Protein AF-A0A6P6DX71-F1 (afdb_monomer)

pLDDT: mean 92.32, std 10.25, range [49.5, 98.81]

Radius of gyration: 16.88 Å; Cα contacts (8 Å, |Δi|>4): 134; chains: 1; bounding box: 42×40×49 Å

Sequence (132 aa):
MKKITLLKYFRNYMSEHLLKAGANITPREGDELARLPYLRTWFRTRSAIILHLSNGTVQINFFQDHTKLILCPLMAAVTYIDEKRDFRTYRLSLLEEHGCCRELASRLRYARTMVDKLLSSRSACNRLKASS

Structure (mmCIF, N/CA/C/O backbone):
data_AF-A0A6P6DX71-F1
#
_entry.id   AF-A0A6P6DX71-F1
#
loop_
_atom_site.group_PDB
_atom_site.id
_atom_site.type_symbol
_atom_site.label_atom_id
_atom_site.label_alt_id
_atom_site.label_comp_id
_atom_site.label_asym_id
_atom_site.label_entity_id
_atom_site.label_seq_id
_atom_site.pdbx_PDB_ins_code
_atom_site.Cartn_x
_atom_site.Cartn_y
_atom_site.Cartn_z
_atom_site.occupancy
_atom_site.B_iso_or_equiv
_atom_site.auth_seq_id
_atom_site.auth_comp_id
_atom_site.auth_asym_id
_atom_site.auth_atom_id
_atom_site.pdbx_PDB_model_num
ATOM 1 N N . MET A 1 1 ? -15.326 7.540 25.892 1.00 74.44 1 MET A N 1
ATOM 2 C CA . MET A 1 1 ? -13.975 8.117 26.113 1.00 74.44 1 MET A CA 1
ATOM 3 C C . MET A 1 1 ? -12.809 7.192 25.747 1.00 74.44 1 MET A C 1
ATOM 5 O O . MET A 1 1 ? -11.978 7.628 24.964 1.00 74.44 1 MET A O 1
ATOM 9 N N . LYS A 1 2 ? -12.743 5.933 26.223 1.00 94.56 2 LYS A N 1
ATOM 10 C CA . LYS A 1 2 ? -11.575 5.028 26.047 1.00 94.56 2 LYS A CA 1
ATOM 11 C C . LYS A 1 2 ? -10.973 4.972 24.623 1.00 94.56 2 LYS A C 1
ATOM 13 O O . LYS A 1 2 ? -9.771 5.154 24.469 1.00 94.56 2 LYS A O 1
ATOM 18 N N . LYS A 1 3 ? -11.792 4.792 23.573 1.00 96.25 3 LYS A N 1
ATOM 19 C CA . LYS A 1 3 ? -11.317 4.725 22.169 1.00 96.25 3 LYS A CA 1
ATOM 20 C C . LYS A 1 3 ? -10.671 6.027 21.669 1.00 96.25 3 LYS A C 1
ATOM 22 O O . LYS A 1 3 ? -9.691 5.971 20.938 1.00 96.25 3 LYS A O 1
ATOM 27 N N . ILE A 1 4 ? -11.190 7.186 22.080 1.00 97.38 4 ILE A N 1
ATOM 28 C CA . ILE A 1 4 ? -10.643 8.498 21.692 1.00 97.38 4 ILE A CA 1
ATOM 29 C C . ILE A 1 4 ? -9.286 8.714 22.362 1.00 97.38 4 ILE A C 1
ATOM 31 O O . ILE A 1 4 ? -8.350 9.180 21.723 1.00 97.38 4 ILE A O 1
ATOM 35 N N . THR A 1 5 ? -9.162 8.341 23.636 1.00 97.56 5 THR A N 1
ATOM 36 C CA . THR A 1 5 ? -7.890 8.414 24.360 1.00 97.56 5 THR A CA 1
ATOM 37 C C . THR A 1 5 ? -6.822 7.544 23.695 1.00 97.56 5 THR A C 1
ATOM 39 O O . THR A 1 5 ? -5.727 8.030 23.436 1.00 97.56 5 THR A O 1
ATOM 42 N N . LEU A 1 6 ? -7.149 6.300 23.325 1.00 98.06 6 LEU A N 1
ATOM 43 C CA . LEU A 1 6 ? -6.231 5.434 22.573 1.00 98.06 6 LEU A CA 1
ATOM 44 C C . LEU A 1 6 ? -5.814 6.055 21.236 1.00 98.06 6 LEU A C 1
ATOM 46 O O . LEU A 1 6 ? -4.634 6.049 20.901 1.00 98.06 6 LEU A O 1
ATOM 50 N N . LEU A 1 7 ? -6.757 6.645 20.494 1.00 97.62 7 LEU A N 1
ATOM 51 C CA . LEU A 1 7 ? -6.445 7.328 19.238 1.00 97.62 7 LEU A CA 1
ATOM 52 C C . LEU A 1 7 ? -5.470 8.499 19.443 1.00 97.62 7 LEU A C 1
ATOM 54 O O . LEU A 1 7 ? -4.562 8.676 18.635 1.00 97.62 7 LEU A O 1
ATOM 58 N N . LYS A 1 8 ? -5.618 9.269 20.532 1.00 97.06 8 LYS A N 1
ATOM 59 C CA . LYS A 1 8 ? -4.674 10.343 20.888 1.00 97.06 8 LYS A CA 1
ATOM 60 C C . LYS A 1 8 ? -3.272 9.793 21.160 1.00 97.06 8 LYS A C 1
ATOM 62 O O . LYS A 1 8 ? -2.312 10.365 20.654 1.00 97.06 8 LYS A O 1
ATOM 67 N N . TYR A 1 9 ? -3.157 8.678 21.883 1.00 97.81 9 TYR A N 1
ATOM 68 C CA . TYR A 1 9 ? -1.866 8.023 22.113 1.00 97.81 9 TYR A CA 1
ATOM 69 C C . TYR A 1 9 ? -1.223 7.542 20.810 1.00 97.81 9 TYR A C 1
ATOM 71 O O . TYR A 1 9 ? -0.063 7.859 20.562 1.00 97.81 9 TYR A O 1
ATOM 79 N N . PHE A 1 10 ? -1.979 6.858 19.941 1.00 97.62 10 PHE A N 1
ATOM 80 C CA . PHE A 1 10 ? -1.471 6.447 18.628 1.00 97.62 10 PHE A CA 1
ATOM 81 C C . PHE A 1 10 ? -0.999 7.644 17.804 1.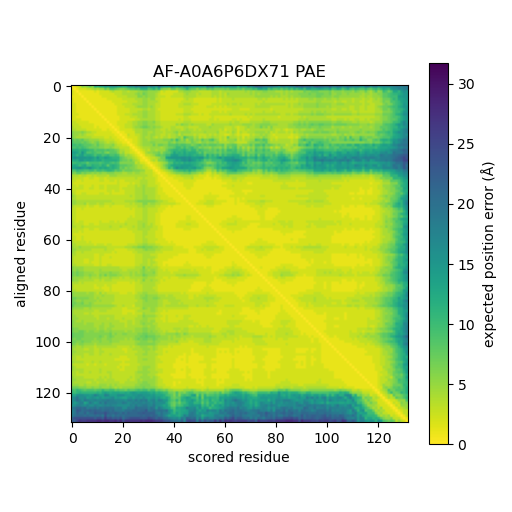00 97.62 10 PHE A C 1
ATOM 83 O O . PHE A 1 10 ? 0.084 7.598 17.232 1.00 97.62 10 PHE A O 1
ATOM 90 N N . ARG A 1 11 ? -1.786 8.725 17.761 1.00 97.25 11 ARG A N 1
ATOM 91 C CA . ARG A 1 11 ? -1.419 9.949 17.043 1.00 97.25 11 ARG A CA 1
ATOM 92 C C . ARG A 1 11 ? -0.098 10.523 17.554 1.00 97.25 11 ARG A C 1
ATOM 94 O O . ARG A 1 11 ? 0.784 10.767 16.742 1.00 97.25 11 ARG A O 1
ATOM 101 N N . ASN A 1 12 ? 0.029 10.732 18.864 1.00 97.50 12 ASN A N 1
ATOM 102 C CA . ASN A 1 12 ? 1.227 11.340 19.447 1.00 97.50 12 ASN A CA 1
ATOM 103 C C . ASN A 1 12 ? 2.466 10.470 19.181 1.00 97.50 12 ASN A C 1
ATOM 105 O O . ASN A 1 12 ? 3.458 10.966 18.660 1.00 97.50 12 ASN A O 1
ATOM 109 N N . TYR A 1 13 ? 2.358 9.156 19.402 1.00 97.94 13 TYR A N 1
ATOM 110 C CA . TYR A 1 13 ? 3.449 8.220 19.133 1.00 97.94 13 TYR A CA 1
ATOM 111 C C . TYR A 1 13 ? 3.894 8.243 17.661 1.00 97.94 13 TYR A C 1
ATOM 113 O O . TYR A 1 13 ? 5.086 8.289 17.368 1.00 97.94 13 TYR A O 1
ATOM 121 N N . MET A 1 14 ? 2.945 8.227 16.716 1.00 96.81 14 MET A N 1
ATOM 122 C CA . MET A 1 14 ? 3.277 8.277 15.288 1.00 96.81 14 MET A CA 1
ATOM 123 C C . MET A 1 14 ? 3.980 9.583 14.907 1.00 96.81 14 MET A C 1
ATOM 125 O O . MET A 1 14 ? 4.918 9.540 14.117 1.00 96.81 14 MET A O 1
ATOM 129 N N . SER A 1 15 ? 3.545 10.717 15.464 1.00 94.31 15 SER A N 1
ATOM 130 C CA . SER A 1 15 ? 4.162 12.022 15.204 1.00 94.31 15 SER A CA 1
ATOM 131 C C . SER A 1 15 ? 5.587 12.127 15.748 1.00 94.31 15 SER A C 1
ATOM 133 O O . SER A 1 15 ? 6.424 12.762 15.116 1.00 94.31 15 SER A O 1
ATOM 135 N N . GLU A 1 16 ? 5.860 11.527 16.906 1.00 96.19 16 GLU A N 1
ATOM 136 C CA . GLU A 1 16 ? 7.150 11.651 17.597 1.00 96.19 16 GLU A CA 1
ATOM 137 C C . GLU A 1 16 ? 8.193 10.631 17.117 1.00 96.19 16 GLU A C 1
ATOM 139 O O . GLU A 1 16 ? 9.388 10.918 17.148 1.00 96.19 16 GLU A O 1
ATOM 144 N N . HIS A 1 17 ? 7.768 9.445 16.662 1.00 95.31 17 HIS A N 1
ATOM 145 C CA . HIS A 1 17 ? 8.690 8.322 16.444 1.00 95.31 17 HIS A CA 1
ATOM 146 C C . HIS A 1 17 ? 8.756 7.786 15.013 1.00 95.31 17 HIS A C 1
ATOM 148 O O . HIS A 1 17 ? 9.647 6.989 14.716 1.00 95.31 17 HIS A O 1
ATOM 154 N N . LEU A 1 18 ? 7.827 8.153 14.122 1.00 93.44 18 LEU A N 1
ATOM 155 C CA . LEU A 1 18 ? 7.745 7.545 12.791 1.00 93.44 18 LEU A CA 1
ATOM 156 C C . LEU A 1 18 ? 8.038 8.536 11.666 1.00 93.44 18 LEU A C 1
ATOM 158 O O . LEU A 1 18 ? 7.627 9.692 11.680 1.00 93.44 18 LEU A O 1
ATOM 162 N N . LEU A 1 19 ? 8.691 8.032 10.619 1.00 91.44 19 LEU A N 1
ATOM 163 C CA . LEU A 1 19 ? 8.874 8.766 9.372 1.00 91.44 19 LEU A CA 1
ATOM 164 C C . LEU A 1 19 ? 7.597 8.715 8.523 1.00 91.44 19 LEU A C 1
ATOM 166 O O . LEU A 1 19 ? 7.006 7.650 8.323 1.00 91.44 19 LEU A O 1
ATOM 170 N N . LYS A 1 20 ? 7.210 9.856 7.943 1.00 91.50 20 LYS A N 1
ATOM 171 C CA . LYS A 1 20 ? 6.083 9.938 7.006 1.00 91.50 20 LYS A CA 1
ATOM 172 C C . LYS A 1 20 ? 6.496 9.402 5.630 1.00 91.50 20 LYS A C 1
ATOM 174 O O . LYS A 1 20 ? 7.303 10.006 4.924 1.00 91.50 20 LYS A O 1
ATOM 179 N N . ALA A 1 21 ? 5.945 8.255 5.235 1.00 88.38 21 ALA A N 1
ATOM 180 C CA . ALA A 1 21 ? 6.143 7.712 3.891 1.00 88.38 21 ALA A CA 1
ATOM 181 C C . ALA A 1 21 ? 5.531 8.651 2.835 1.00 88.38 21 ALA A C 1
ATOM 183 O O . ALA A 1 21 ? 4.405 9.110 3.010 1.00 88.38 21 ALA A O 1
ATOM 184 N N . GLY A 1 22 ? 6.268 8.928 1.754 1.00 87.88 22 GLY A N 1
ATOM 185 C CA . GLY A 1 22 ? 5.827 9.857 0.707 1.00 87.88 22 GLY A CA 1
ATOM 186 C C . GLY A 1 22 ? 5.796 11.326 1.146 1.00 87.88 22 GLY A C 1
ATOM 187 O O . GLY A 1 22 ? 5.035 12.103 0.587 1.00 87.88 22 GLY A O 1
ATOM 188 N N . ALA A 1 23 ? 6.587 11.724 2.152 1.00 87.12 23 ALA A N 1
ATOM 189 C CA . ALA A 1 23 ? 6.656 13.116 2.617 1.00 87.12 23 ALA A CA 1
ATOM 190 C C . ALA A 1 23 ? 7.088 14.126 1.534 1.00 87.12 23 ALA A C 1
ATOM 192 O O . ALA A 1 23 ? 6.815 15.311 1.671 1.00 87.12 23 ALA A O 1
ATOM 193 N N . ASN A 1 24 ? 7.746 13.654 0.474 1.00 86.31 24 ASN A N 1
ATOM 194 C CA . ASN A 1 24 ? 8.143 14.425 -0.703 1.00 86.31 24 ASN A CA 1
ATOM 195 C C . ASN A 1 24 ? 7.015 14.619 -1.733 1.00 86.31 24 ASN A C 1
ATOM 197 O O . ASN A 1 24 ? 7.230 15.303 -2.729 1.00 86.31 24 ASN A O 1
ATOM 201 N N . ILE A 1 25 ? 5.838 14.017 -1.532 1.00 86.31 25 ILE A N 1
ATOM 202 C CA . ILE A 1 25 ? 4.690 14.194 -2.422 1.00 86.31 25 ILE A CA 1
ATOM 203 C C . ILE A 1 25 ? 3.854 15.377 -1.955 1.00 86.31 25 ILE A C 1
ATOM 205 O O . ILE A 1 25 ? 3.270 15.355 -0.870 1.00 86.31 25 ILE A O 1
ATOM 209 N N . THR A 1 26 ? 3.778 16.395 -2.805 1.00 83.81 26 THR A N 1
ATOM 210 C CA . THR A 1 26 ? 2.933 17.564 -2.584 1.00 83.81 26 THR A CA 1
ATOM 211 C C . THR A 1 26 ? 1.464 17.184 -2.807 1.00 83.81 26 THR A C 1
ATOM 213 O O . THR A 1 26 ? 1.152 16.602 -3.853 1.00 83.81 26 THR A O 1
ATOM 216 N N . PRO A 1 27 ? 0.559 17.481 -1.855 1.00 81.56 27 PRO A N 1
ATOM 217 C CA . PRO A 1 27 ? -0.880 17.347 -2.072 1.00 81.56 27 PRO A CA 1
ATOM 218 C C . PRO A 1 27 ? -1.314 18.132 -3.311 1.00 81.56 27 PRO A C 1
ATOM 220 O O . PRO A 1 27 ? -0.777 19.208 -3.582 1.00 81.56 27 PRO A O 1
ATOM 223 N N . ARG A 1 28 ? -2.267 17.594 -4.073 1.00 81.00 28 ARG A N 1
ATOM 224 C CA . ARG A 1 28 ? -2.843 18.286 -5.231 1.00 81.00 28 ARG A CA 1
ATOM 225 C C . ARG A 1 28 ? -4.033 19.131 -4.794 1.00 81.00 28 ARG A C 1
ATOM 227 O O . ARG A 1 28 ? -4.732 18.788 -3.840 1.00 81.00 28 ARG A O 1
ATOM 234 N N . GLU A 1 29 ? -4.298 20.210 -5.524 1.00 75.31 29 GLU A N 1
ATOM 235 C CA . GLU A 1 29 ? -5.536 20.972 -5.343 1.00 75.31 29 GLU A CA 1
ATOM 236 C C . GLU A 1 29 ? -6.752 20.048 -5.516 1.00 75.31 29 GLU A C 1
ATOM 238 O O . GLU A 1 29 ? -6.834 19.271 -6.469 1.00 75.31 29 GLU A O 1
ATOM 243 N N . GLY A 1 30 ? -7.680 20.101 -4.557 1.00 75.06 30 GLY A N 1
ATOM 244 C CA . GLY A 1 30 ? -8.863 19.237 -4.512 1.00 75.06 30 GLY A CA 1
ATOM 245 C C . GLY A 1 30 ? -8.707 17.942 -3.705 1.00 75.06 30 GLY A C 1
ATOM 246 O O . GLY A 1 30 ? -9.729 17.346 -3.361 1.00 75.06 30 GLY A O 1
ATOM 247 N N . ASP A 1 31 ? -7.491 17.535 -3.309 1.00 77.12 31 ASP A N 1
ATOM 248 C CA . ASP A 1 31 ? -7.293 16.357 -2.440 1.00 77.12 31 ASP A CA 1
ATO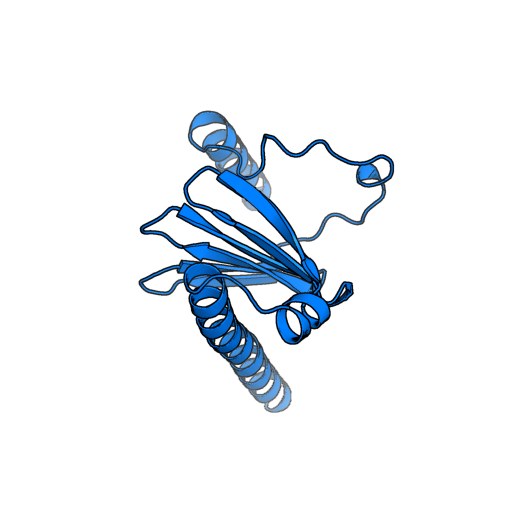M 249 C C . ASP A 1 31 ? -7.980 16.529 -1.071 1.00 77.12 31 ASP A C 1
ATOM 251 O O . ASP A 1 31 ? -8.428 15.556 -0.466 1.00 77.12 31 ASP A O 1
ATOM 255 N N . GLU A 1 32 ? -8.130 17.770 -0.602 1.00 78.38 32 GLU A N 1
ATOM 256 C CA . GLU A 1 32 ? -8.819 18.110 0.652 1.00 78.38 32 GLU A CA 1
ATOM 257 C C . GLU A 1 32 ? -10.326 17.809 0.618 1.00 78.38 32 GLU A C 1
ATOM 259 O O . GLU A 1 32 ? -10.938 17.573 1.659 1.00 78.38 32 GLU A O 1
ATOM 264 N N . LEU A 1 33 ? -10.923 17.781 -0.579 1.00 80.88 33 LEU A N 1
ATOM 265 C CA . LEU A 1 33 ? -12.335 17.453 -0.784 1.00 80.88 33 LEU A CA 1
ATOM 266 C C . LEU A 1 33 ? -12.565 15.939 -0.888 1.00 80.88 33 LEU A C 1
ATOM 268 O O . LEU A 1 33 ? -13.707 15.473 -0.830 1.00 80.88 33 LEU A O 1
ATOM 272 N N . ALA A 1 34 ? -11.497 15.150 -1.047 1.00 82.38 34 ALA A N 1
ATOM 273 C CA . ALA A 1 34 ? -11.605 13.707 -1.136 1.00 82.38 34 ALA A CA 1
ATOM 274 C C . ALA A 1 34 ? -12.061 13.121 0.208 1.00 82.38 34 ALA A C 1
ATOM 276 O O . ALA A 1 34 ? -11.528 13.422 1.278 1.00 82.38 34 ALA A O 1
ATOM 277 N N . ARG A 1 35 ? -13.045 12.216 0.166 1.00 88.50 35 ARG A N 1
ATOM 278 C CA . ARG A 1 35 ? -13.519 11.525 1.370 1.00 88.50 35 ARG A CA 1
ATOM 279 C C . ARG A 1 35 ? -12.375 10.725 1.995 1.00 88.50 35 ARG A C 1
ATOM 281 O O . ARG A 1 35 ? -11.915 9.744 1.408 1.00 88.50 35 ARG A O 1
ATOM 288 N N . LEU A 1 36 ? -11.985 11.093 3.215 1.00 92.12 36 LEU A N 1
ATOM 289 C CA . LEU A 1 36 ? -10.906 10.423 3.935 1.00 92.12 36 LEU A CA 1
ATOM 290 C C . LEU A 1 36 ? -11.239 8.930 4.148 1.00 92.12 36 LEU A C 1
ATOM 292 O O . LEU A 1 36 ? -12.254 8.610 4.783 1.00 92.12 36 LEU A O 1
ATOM 296 N N . PRO A 1 37 ? -10.420 7.994 3.636 1.00 95.12 37 PRO A N 1
ATOM 297 C CA . PRO A 1 37 ? -10.666 6.578 3.834 1.00 95.12 37 PRO A CA 1
ATOM 298 C C . PRO A 1 37 ? -10.270 6.148 5.250 1.00 95.12 37 PRO A C 1
ATOM 300 O O . PRO A 1 37 ? -9.284 6.612 5.815 1.00 95.12 37 PRO A O 1
ATOM 303 N N . TYR A 1 38 ? -10.997 5.178 5.800 1.00 96.25 38 TYR A N 1
ATOM 304 C CA . TYR A 1 38 ? -10.563 4.414 6.973 1.00 96.25 38 TYR A CA 1
ATOM 305 C C . TYR A 1 38 ? -9.938 3.072 6.567 1.00 96.25 38 TYR A C 1
ATOM 307 O O . TYR A 1 38 ? -10.226 2.539 5.486 1.00 96.25 38 TYR A O 1
ATOM 315 N N . LEU A 1 39 ? -9.116 2.506 7.456 1.00 97.69 39 LEU A N 1
ATOM 316 C CA . LEU A 1 39 ? -8.564 1.157 7.324 1.00 97.69 39 LEU A CA 1
ATOM 317 C C . LEU A 1 39 ? -9.687 0.126 7.496 1.00 97.69 39 LEU A C 1
ATOM 319 O O . LEU A 1 39 ? -10.234 -0.022 8.587 1.00 97.69 39 LEU A O 1
ATOM 323 N N . ARG A 1 40 ? -10.048 -0.577 6.418 1.00 96.75 40 ARG A N 1
ATOM 324 C CA . ARG A 1 40 ? -11.119 -1.584 6.431 1.00 96.75 40 ARG A CA 1
ATOM 325 C C . ARG A 1 40 ? -10.649 -2.883 7.077 1.00 96.75 40 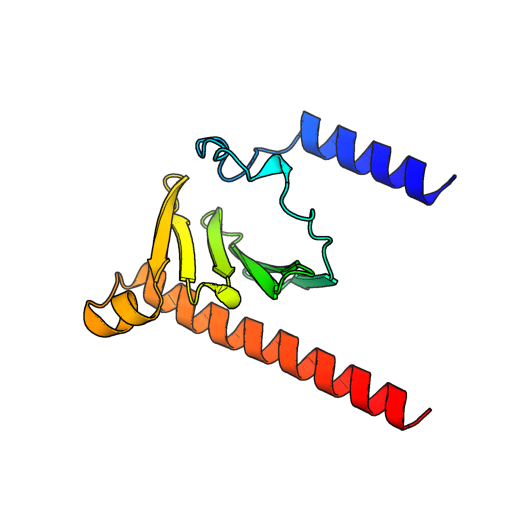ARG A C 1
ATOM 327 O O . ARG A 1 40 ? -11.380 -3.475 7.860 1.00 96.75 40 ARG A O 1
ATOM 334 N N . THR A 1 41 ? -9.461 -3.347 6.710 1.00 97.56 41 THR A N 1
ATOM 335 C CA . THR A 1 41 ? -8.825 -4.529 7.299 1.00 97.56 41 THR A CA 1
ATOM 336 C C . THR A 1 41 ? -7.325 -4.494 7.032 1.00 97.56 41 THR A C 1
ATOM 338 O O . THR A 1 41 ? -6.859 -3.784 6.137 1.00 97.56 41 THR A O 1
ATOM 341 N N . TRP A 1 42 ? -6.566 -5.255 7.806 1.00 98.38 42 TRP A N 1
ATOM 342 C CA . TRP A 1 42 ? -5.135 -5.417 7.620 1.00 98.38 42 TRP A CA 1
ATOM 343 C C . TRP A 1 42 ? -4.696 -6.795 8.094 1.00 98.38 42 TRP A C 1
ATOM 345 O O . TRP A 1 42 ? -5.337 -7.414 8.942 1.00 98.38 42 TRP A O 1
ATOM 355 N N . PHE A 1 43 ? -3.582 -7.267 7.553 1.00 98.19 43 PHE A N 1
ATOM 356 C CA . PHE A 1 43 ? -2.899 -8.445 8.068 1.00 98.19 43 PHE A CA 1
ATOM 357 C C . PHE A 1 43 ? -1.402 -8.338 7.803 1.00 98.19 43 PHE A C 1
ATOM 359 O O . PHE A 1 43 ? -0.936 -7.504 7.021 1.00 98.19 43 PHE A O 1
ATOM 366 N N . ARG A 1 44 ? -0.635 -9.191 8.477 1.00 98.19 44 ARG A N 1
ATOM 367 C CA . ARG A 1 44 ? 0.813 -9.284 8.305 1.00 98.19 44 ARG A CA 1
ATOM 368 C C . ARG A 1 44 ? 1.194 -10.651 7.781 1.00 98.19 44 ARG A C 1
ATOM 370 O O . ARG A 1 44 ? 0.563 -11.659 8.088 1.00 98.19 44 ARG A O 1
ATOM 377 N N . THR A 1 45 ? 2.267 -10.667 7.015 1.00 97.88 45 THR A N 1
ATOM 378 C CA . THR A 1 45 ? 3.031 -11.868 6.699 1.0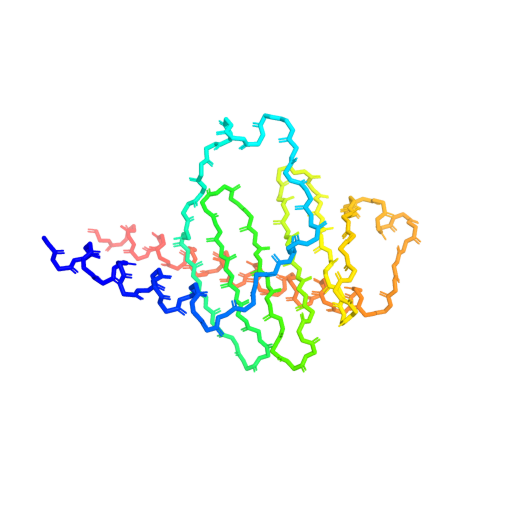0 97.88 45 THR A CA 1
ATOM 379 C C . THR A 1 45 ? 4.409 -11.754 7.350 1.00 97.88 45 THR A C 1
ATOM 381 O O . THR A 1 45 ? 4.691 -10.795 8.070 1.00 97.88 45 THR A O 1
ATOM 384 N N . ARG A 1 46 ? 5.294 -12.717 7.075 1.00 97.81 46 ARG A N 1
ATOM 385 C CA . ARG A 1 46 ? 6.707 -12.610 7.464 1.00 97.81 46 ARG A CA 1
ATOM 386 C C . ARG A 1 46 ? 7.429 -11.456 6.756 1.00 97.81 46 ARG A C 1
ATOM 388 O O . ARG A 1 46 ? 8.377 -10.920 7.309 1.00 97.81 46 ARG A O 1
ATOM 395 N N . SER A 1 47 ? 6.975 -11.064 5.564 1.00 97.62 47 SER A N 1
ATOM 396 C CA . SER A 1 47 ? 7.709 -10.145 4.681 1.00 97.62 47 SER A CA 1
ATOM 397 C C . SER A 1 47 ? 7.074 -8.761 4.555 1.00 97.62 47 SER A C 1
ATOM 399 O O . SER A 1 47 ? 7.763 -7.819 4.172 1.00 97.62 47 SER A O 1
ATOM 401 N N . ALA A 1 48 ? 5.776 -8.622 4.844 1.00 98.56 48 ALA A N 1
ATOM 402 C CA . ALA A 1 48 ? 5.057 -7.372 4.627 1.00 98.56 48 ALA A CA 1
ATOM 403 C C . ALA A 1 48 ? 3.856 -7.182 5.564 1.00 98.56 48 ALA A C 1
ATOM 405 O O . ALA A 1 48 ? 3.291 -8.140 6.102 1.00 98.56 48 ALA A O 1
ATOM 406 N N . ILE A 1 49 ? 3.428 -5.927 5.702 1.00 98.75 49 ILE A N 1
ATOM 407 C CA . ILE A 1 49 ? 2.099 -5.562 6.202 1.00 98.75 49 ILE A CA 1
ATOM 408 C C . ILE A 1 49 ? 1.219 -5.138 5.027 1.00 98.75 49 ILE A C 1
ATOM 410 O O . ILE A 1 49 ? 1.657 -4.391 4.152 1.00 98.75 49 ILE A O 1
ATOM 414 N N . ILE A 1 50 ? -0.015 -5.637 5.017 1.00 98.69 50 ILE A N 1
ATOM 415 C CA . ILE A 1 50 ? -1.019 -5.369 3.994 1.00 98.69 50 ILE A CA 1
ATOM 416 C C . ILE A 1 50 ? -2.130 -4.552 4.647 1.00 98.69 50 ILE A C 1
ATOM 418 O O . ILE A 1 50 ? -2.704 -4.973 5.652 1.00 98.69 50 ILE A O 1
ATOM 422 N N . LEU A 1 51 ? -2.435 -3.394 4.071 1.00 98.69 51 LEU A N 1
ATOM 423 C CA . LEU A 1 51 ? -3.422 -2.431 4.547 1.00 98.69 51 LEU A CA 1
ATOM 424 C C . LEU A 1 51 ? -4.478 -2.242 3.452 1.00 98.69 51 LEU A C 1
ATOM 426 O O . LEU A 1 51 ? -4.166 -1.740 2.375 1.00 98.69 51 LEU A O 1
ATOM 430 N N . HIS A 1 52 ? -5.722 -2.643 3.706 1.00 98.38 52 HIS A N 1
ATOM 431 C CA . HIS A 1 52 ? -6.828 -2.458 2.766 1.00 98.38 52 HIS A CA 1
ATOM 432 C C . HIS A 1 52 ? -7.733 -1.331 3.260 1.00 98.38 52 HIS A C 1
ATOM 434 O O . HIS A 1 52 ? -8.348 -1.422 4.326 1.00 98.38 52 HIS A O 1
ATOM 440 N N . LEU A 1 53 ? -7.808 -0.260 2.479 1.00 98.00 53 LEU A N 1
ATOM 441 C CA . LEU A 1 53 ? -8.592 0.928 2.778 1.00 98.00 53 LEU A CA 1
ATOM 442 C C . LEU A 1 53 ? -10.020 0.811 2.234 1.00 98.00 53 LEU A C 1
ATOM 444 O O . LEU A 1 53 ? -10.319 0.081 1.291 1.00 98.00 53 LEU A O 1
ATOM 448 N N . SER A 1 54 ? -10.933 1.554 2.848 1.00 96.38 54 SER A N 1
ATOM 449 C CA . SER A 1 54 ? -12.362 1.562 2.500 1.00 96.38 54 SER A CA 1
ATOM 450 C C . SER A 1 54 ? -12.682 2.038 1.078 1.00 96.38 54 SER A C 1
ATOM 452 O O . SER A 1 54 ? -13.700 1.611 0.532 1.00 96.38 54 SER A O 1
ATOM 454 N N . ASN A 1 55 ? -11.810 2.845 0.467 1.00 94.81 55 ASN A N 1
ATOM 455 C CA . ASN A 1 55 ? -11.896 3.287 -0.932 1.00 94.81 55 ASN A CA 1
ATOM 456 C C . ASN A 1 55 ? -11.375 2.240 -1.943 1.00 94.81 55 ASN A C 1
ATOM 458 O O . ASN A 1 55 ? -11.313 2.515 -3.136 1.00 94.81 55 ASN A O 1
ATOM 462 N N . GLY A 1 56 ? -10.992 1.047 -1.475 1.00 95.81 56 GLY A N 1
ATOM 463 C CA . GLY A 1 56 ? -10.476 -0.039 -2.306 1.00 95.81 56 GLY A CA 1
ATOM 464 C C . GLY A 1 56 ? -8.958 -0.032 -2.478 1.00 95.81 56 GLY A C 1
ATOM 465 O O . GLY A 1 56 ? -8.423 -1.005 -3.005 1.00 95.81 56 GLY A O 1
ATOM 466 N N . THR A 1 57 ? -8.248 1.002 -2.011 1.00 97.88 57 THR A N 1
ATOM 467 C CA . THR A 1 57 ? -6.783 1.025 -2.059 1.00 97.88 57 THR A CA 1
ATOM 468 C C . THR A 1 57 ? -6.197 -0.117 -1.232 1.00 97.88 57 THR A C 1
ATOM 470 O O . THR A 1 57 ? -6.580 -0.323 -0.077 1.00 97.88 57 THR A O 1
ATOM 473 N N . VAL A 1 58 ? -5.228 -0.831 -1.802 1.00 98.56 58 VAL A N 1
ATOM 474 C CA . VAL A 1 58 ? -4.426 -1.832 -1.090 1.00 98.56 58 VAL A CA 1
ATOM 475 C C . VAL A 1 58 ? -2.987 -1.349 -1.035 1.00 98.56 58 VAL A C 1
ATOM 477 O O . VAL A 1 58 ? -2.336 -1.202 -2.065 1.00 98.56 58 VAL A O 1
ATOM 480 N N . GLN A 1 59 ? -2.484 -1.121 0.173 1.00 98.75 59 GLN A N 1
ATOM 481 C CA . GLN A 1 59 ? -1.096 -0.757 0.411 1.00 98.75 59 GLN A CA 1
ATOM 482 C C . GLN A 1 59 ? -0.328 -1.943 1.001 1.00 98.75 59 GLN A C 1
ATOM 484 O O . GLN A 1 59 ? -0.794 -2.597 1.933 1.00 98.75 59 GLN A O 1
ATOM 489 N N . ILE A 1 60 ? 0.860 -2.208 0.465 1.00 98.81 60 ILE A N 1
ATOM 490 C CA . ILE A 1 60 ? 1.762 -3.271 0.909 1.00 98.81 60 ILE A CA 1
ATOM 491 C C . ILE A 1 60 ? 3.100 -2.629 1.246 1.00 98.81 60 ILE A C 1
ATOM 493 O O . ILE A 1 60 ? 3.744 -2.070 0.363 1.00 98.81 60 ILE A O 1
ATOM 497 N N . ASN A 1 61 ? 3.522 -2.727 2.505 1.00 98.69 61 ASN A N 1
ATOM 498 C CA . ASN A 1 61 ? 4.833 -2.249 2.939 1.00 98.69 61 ASN A CA 1
ATOM 499 C C . ASN A 1 61 ? 5.720 -3.457 3.245 1.00 98.69 61 ASN A C 1
ATOM 501 O O . ASN A 1 61 ? 5.400 -4.234 4.151 1.00 98.69 61 ASN A O 1
ATOM 505 N N . PHE A 1 62 ? 6.819 -3.602 2.506 1.00 98.69 62 PHE A N 1
ATOM 506 C CA . PHE A 1 62 ? 7.800 -4.665 2.705 1.00 98.69 62 PHE A CA 1
ATOM 507 C C . PHE A 1 62 ? 8.766 -4.282 3.832 1.00 98.69 62 PHE A C 1
ATOM 509 O O . PHE A 1 62 ? 9.210 -3.137 3.928 1.00 98.69 62 PHE A O 1
ATOM 516 N N . PHE A 1 63 ? 9.045 -5.225 4.736 1.00 97.75 63 PHE A N 1
ATOM 517 C CA . PHE A 1 63 ? 9.792 -4.923 5.962 1.00 97.75 63 PHE A CA 1
ATOM 518 C C . PHE A 1 63 ? 11.298 -4.804 5.740 1.00 97.75 63 PHE A C 1
ATOM 520 O O . PHE A 1 63 ? 11.920 -3.957 6.371 1.00 97.75 63 PHE A O 1
ATOM 527 N N . GLN A 1 64 ? 11.867 -5.646 4.874 1.00 97.62 64 GLN A N 1
ATOM 528 C CA . GLN A 1 64 ? 13.318 -5.796 4.744 1.00 97.62 64 GLN A CA 1
ATOM 529 C C . GLN A 1 64 ? 13.979 -4.628 4.006 1.00 97.62 64 GLN A C 1
ATOM 531 O O . GLN A 1 64 ? 15.036 -4.170 4.417 1.00 97.62 64 GLN A O 1
ATOM 536 N N . ASP A 1 65 ? 13.356 -4.155 2.930 1.00 97.69 65 ASP A N 1
ATOM 537 C CA . ASP A 1 65 ? 13.930 -3.165 2.007 1.00 97.69 65 ASP A CA 1
ATOM 538 C C . ASP A 1 65 ? 13.177 -1.823 2.023 1.00 97.69 65 ASP A C 1
ATOM 540 O O . ASP A 1 65 ? 13.491 -0.899 1.279 1.00 97.69 65 ASP A O 1
ATOM 544 N N . HIS A 1 66 ? 12.147 -1.710 2.866 1.00 97.12 66 HIS A N 1
ATOM 545 C CA . HIS A 1 66 ? 11.276 -0.540 2.986 1.00 97.12 66 HIS A CA 1
ATOM 546 C C . HIS A 1 66 ? 10.560 -0.104 1.699 1.00 97.12 66 HIS A C 1
ATOM 548 O O . HIS A 1 66 ? 9.963 0.983 1.673 1.00 97.12 66 HIS A O 1
ATOM 554 N N . THR A 1 67 ? 10.531 -0.947 0.669 1.00 98.38 67 THR A N 1
ATOM 555 C CA . THR A 1 67 ? 9.748 -0.696 -0.540 1.00 98.38 67 THR A CA 1
ATOM 556 C C . THR A 1 67 ? 8.253 -0.819 -0.266 1.00 98.38 67 THR A C 1
ATOM 558 O O . THR A 1 67 ? 7.811 -1.479 0.684 1.00 98.38 67 THR A O 1
ATOM 561 N N . LYS A 1 68 ? 7.437 -0.136 -1.072 1.00 98.69 68 LYS A N 1
ATOM 562 C CA . LYS A 1 68 ? 5.982 -0.099 -0.876 1.00 98.69 68 LYS A CA 1
ATOM 563 C C . LYS A 1 68 ? 5.255 -0.158 -2.207 1.00 98.69 68 LYS A C 1
ATOM 565 O O . LYS A 1 68 ? 5.698 0.441 -3.183 1.00 98.69 68 LYS A O 1
ATOM 570 N N . LEU A 1 69 ? 4.113 -0.836 -2.219 1.00 98.62 69 LEU A N 1
ATOM 571 C CA . LEU A 1 69 ? 3.132 -0.750 -3.296 1.00 98.62 69 LEU A CA 1
ATOM 572 C C . LEU A 1 69 ? 1.849 -0.115 -2.777 1.00 98.62 69 LEU A C 1
ATOM 574 O O . LEU A 1 69 ? 1.390 -0.462 -1.691 1.00 98.62 69 LEU A O 1
ATOM 578 N N . ILE A 1 70 ? 1.250 0.769 -3.570 1.00 98.50 70 ILE A N 1
ATOM 579 C CA . ILE A 1 70 ? -0.091 1.313 -3.341 1.00 98.50 70 ILE A CA 1
ATOM 580 C C . ILE A 1 70 ? -0.908 1.037 -4.601 1.00 98.50 70 ILE A C 1
ATOM 582 O O . ILE A 1 70 ? -0.678 1.635 -5.646 1.00 98.50 70 ILE A O 1
ATOM 586 N N . LEU A 1 71 ? -1.840 0.095 -4.510 1.00 98.38 71 LEU A N 1
ATOM 587 C CA . LEU A 1 71 ? -2.700 -0.337 -5.608 1.00 98.38 71 LEU A CA 1
ATOM 588 C C . LEU A 1 71 ? -4.031 0.398 -5.512 1.00 98.38 71 LEU A C 1
ATOM 590 O O . LEU A 1 71 ? -4.700 0.321 -4.480 1.00 98.38 71 LEU A O 1
ATOM 594 N N . CYS A 1 72 ? -4.424 1.081 -6.582 1.00 96.94 72 CYS A N 1
ATOM 595 C CA . CYS A 1 72 ? -5.709 1.759 -6.689 1.00 96.94 72 CYS A CA 1
ATOM 596 C C . CYS A 1 72 ? -6.558 1.078 -7.773 1.00 96.94 72 CYS A C 1
ATOM 598 O O . CYS A 1 72 ? -6.274 1.260 -8.962 1.00 96.94 72 CYS A O 1
ATOM 600 N N . PRO A 1 73 ? -7.602 0.311 -7.404 1.00 94.75 73 PRO A N 1
ATOM 601 C CA . PRO A 1 73 ? -8.420 -0.402 -8.383 1.00 94.75 73 PRO A CA 1
ATOM 602 C C . PRO A 1 73 ? -9.233 0.548 -9.271 1.00 94.75 73 PRO A C 1
ATOM 604 O O . PRO A 1 73 ? -9.413 0.259 -10.446 1.00 94.75 73 PRO A O 1
ATOM 607 N N . LEU A 1 74 ? -9.666 1.702 -8.748 1.00 92.69 74 LEU A N 1
ATOM 608 C CA . LEU A 1 74 ? -10.458 2.682 -9.506 1.00 92.69 74 LEU A CA 1
ATOM 609 C C . LEU A 1 74 ? -9.674 3.308 -10.664 1.00 92.69 74 LEU A C 1
ATOM 611 O O . LEU A 1 74 ? -10.246 3.622 -11.699 1.00 92.69 74 LEU A O 1
ATOM 615 N N . MET A 1 75 ? -8.363 3.481 -10.489 1.00 93.19 75 MET A N 1
ATOM 616 C CA . MET A 1 75 ? -7.480 4.029 -11.522 1.00 93.19 75 MET A CA 1
ATOM 617 C C . MET A 1 75 ? -6.767 2.940 -12.331 1.00 93.19 75 MET A C 1
ATOM 619 O O . MET A 1 75 ? -5.968 3.277 -13.202 1.00 93.19 75 MET A O 1
ATOM 623 N N . ALA A 1 76 ? -6.988 1.660 -11.999 1.00 96.88 76 ALA A N 1
ATOM 624 C CA . ALA A 1 76 ? -6.187 0.534 -12.478 1.00 96.88 76 ALA A CA 1
ATOM 625 C C . ALA A 1 76 ? -4.677 0.852 -12.447 1.00 96.88 76 ALA A C 1
ATOM 627 O O . ALA A 1 76 ? -3.951 0.648 -13.422 1.00 96.88 76 ALA A O 1
ATOM 628 N N . ALA A 1 77 ? -4.214 1.420 -11.330 1.00 97.81 77 ALA A N 1
ATOM 629 C CA . ALA A 1 77 ? -2.871 1.969 -11.194 1.00 97.81 77 ALA A CA 1
ATOM 630 C C . ALA A 1 77 ? -2.157 1.431 -9.954 1.00 97.81 77 ALA A C 1
ATOM 632 O O . ALA A 1 77 ? -2.779 1.066 -8.952 1.00 97.81 77 ALA A O 1
ATOM 633 N N . VAL A 1 78 ? -0.831 1.424 -10.025 1.00 98.38 78 VAL A N 1
ATOM 634 C CA . VAL A 1 78 ? 0.058 1.065 -8.929 1.00 98.38 78 VAL A CA 1
ATOM 635 C C . VAL A 1 78 ? 1.098 2.152 -8.726 1.00 98.38 78 VAL A C 1
ATOM 637 O O . VAL A 1 78 ? 1.789 2.558 -9.656 1.00 98.38 78 VAL A O 1
ATOM 640 N N . THR A 1 79 ? 1.239 2.608 -7.492 1.00 98.19 79 THR A N 1
ATOM 641 C CA . THR A 1 79 ? 2.399 3.384 -7.073 1.00 98.19 79 THR A CA 1
ATOM 642 C C . THR A 1 79 ? 3.434 2.453 -6.471 1.00 98.19 79 THR A C 1
ATOM 644 O O . THR A 1 79 ? 3.115 1.670 -5.575 1.00 98.19 79 THR A O 1
ATOM 647 N N . TYR A 1 80 ? 4.675 2.579 -6.926 1.00 98.31 80 TYR A N 1
ATOM 648 C CA . TYR A 1 80 ? 5.840 1.947 -6.335 1.00 98.31 80 TYR A CA 1
ATOM 649 C C . TYR A 1 80 ? 6.701 2.996 -5.630 1.00 98.31 80 TYR A C 1
ATOM 651 O O . TYR A 1 80 ? 7.039 4.024 -6.216 1.00 98.31 80 TYR A O 1
ATOM 659 N N . ILE A 1 81 ? 7.020 2.728 -4.363 1.00 97.88 81 ILE A N 1
ATOM 660 C CA . ILE A 1 81 ? 8.014 3.471 -3.591 1.00 97.88 81 ILE A CA 1
ATOM 661 C C . ILE A 1 81 ? 9.210 2.550 -3.428 1.00 97.88 81 ILE A C 1
ATOM 663 O O . ILE A 1 81 ? 9.087 1.509 -2.774 1.00 97.88 81 ILE A O 1
ATOM 667 N N . ASP A 1 82 ? 10.330 2.911 -4.039 1.00 96.19 82 ASP A N 1
ATOM 668 C CA . ASP A 1 82 ? 11.536 2.091 -4.013 1.00 96.19 82 ASP A CA 1
ATOM 669 C C . ASP A 1 82 ? 12.386 2.324 -2.747 1.00 96.19 82 ASP A C 1
ATOM 671 O O . ASP A 1 82 ? 12.008 3.059 -1.829 1.00 96.19 82 ASP A O 1
ATOM 675 N N . GLU A 1 83 ? 13.541 1.660 -2.687 1.00 96.00 83 GLU A N 1
ATOM 676 C CA . GLU A 1 83 ? 14.490 1.732 -1.567 1.00 96.00 83 GLU A CA 1
ATOM 677 C C . GLU A 1 83 ? 15.080 3.141 -1.395 1.00 96.00 83 GLU A C 1
ATOM 679 O O . GLU A 1 83 ? 15.394 3.561 -0.280 1.00 96.00 83 GLU A O 1
ATOM 684 N N . LYS A 1 84 ? 15.167 3.905 -2.493 1.00 94.94 84 LYS A N 1
ATOM 685 C CA . LYS A 1 84 ? 15.628 5.300 -2.520 1.00 94.94 84 LYS A CA 1
ATOM 686 C C . LYS A 1 84 ? 14.526 6.289 -2.146 1.00 94.94 84 LYS A C 1
ATOM 688 O O . LYS A 1 84 ? 14.794 7.480 -2.025 1.00 94.94 84 LYS A O 1
ATOM 693 N N . ARG A 1 85 ? 13.311 5.796 -1.878 1.00 93.56 85 ARG A N 1
ATOM 694 C CA . ARG A 1 85 ? 12.100 6.585 -1.614 1.00 93.56 85 ARG A CA 1
ATOM 695 C C . ARG A 1 85 ? 11.623 7.370 -2.842 1.00 93.56 85 ARG A C 1
ATOM 697 O O . ARG A 1 85 ? 10.826 8.300 -2.681 1.00 93.56 85 ARG A O 1
ATOM 704 N N . ASP A 1 86 ? 12.037 6.963 -4.044 1.00 94.38 86 ASP A N 1
ATOM 705 C CA . ASP A 1 86 ? 11.455 7.468 -5.285 1.00 94.38 86 ASP A CA 1
ATOM 706 C C . ASP A 1 86 ? 10.023 6.958 -5.390 1.00 94.38 86 ASP A C 1
ATOM 708 O O . ASP A 1 86 ? 9.746 5.769 -5.226 1.00 94.38 86 ASP A O 1
ATOM 712 N N . PHE A 1 87 ? 9.105 7.870 -5.685 1.00 95.12 87 PHE A N 1
ATOM 713 C CA . PHE A 1 87 ? 7.680 7.593 -5.747 1.00 95.12 87 PHE A CA 1
ATOM 714 C C . PHE A 1 87 ? 7.221 7.681 -7.200 1.00 95.12 87 PHE A C 1
ATOM 716 O O . PHE A 1 87 ? 7.246 8.754 -7.803 1.00 95.12 87 PHE A O 1
ATOM 723 N N . ARG A 1 88 ? 6.804 6.552 -7.778 1.00 96.00 88 ARG A N 1
ATOM 724 C CA . ARG A 1 88 ? 6.403 6.473 -9.191 1.00 96.00 88 ARG A CA 1
ATOM 725 C C . ARG A 1 88 ? 5.064 5.767 -9.325 1.00 96.00 88 ARG A C 1
ATOM 727 O O . ARG A 1 88 ? 4.883 4.684 -8.775 1.00 96.00 88 ARG A O 1
ATOM 734 N N . THR A 1 89 ? 4.135 6.370 -10.062 1.00 96.81 89 THR A N 1
ATOM 735 C CA . THR A 1 89 ? 2.799 5.811 -10.307 1.00 96.81 89 THR A CA 1
ATOM 736 C C . THR A 1 89 ? 2.673 5.360 -11.751 1.00 96.81 89 THR A C 1
ATOM 738 O O . THR A 1 89 ? 2.938 6.127 -12.672 1.00 96.81 89 THR A O 1
ATOM 741 N N . TYR A 1 90 ? 2.216 4.128 -11.935 1.00 97.50 90 TYR A N 1
ATOM 742 C CA . TYR A 1 90 ? 2.081 3.467 -13.222 1.00 97.50 90 TYR A CA 1
ATOM 743 C C . TYR A 1 90 ? 0.645 3.001 -13.427 1.00 97.50 90 TYR A C 1
ATOM 745 O O . TYR A 1 90 ? 0.017 2.480 -12.504 1.00 97.50 90 TYR A O 1
ATOM 753 N N . ARG A 1 91 ? 0.131 3.133 -14.650 1.00 98.00 91 ARG A N 1
ATOM 754 C CA . ARG A 1 91 ? -1.080 2.409 -15.059 1.00 9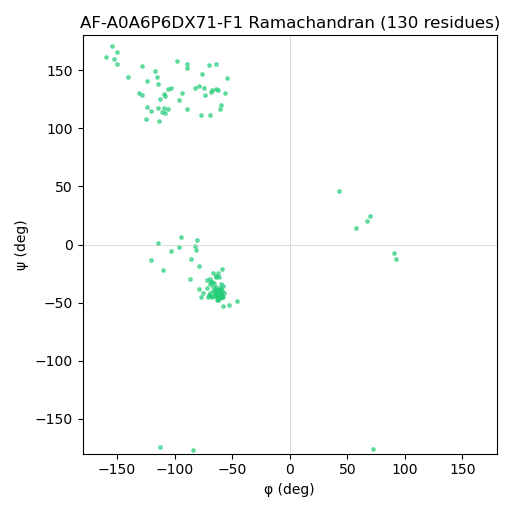8.00 91 ARG A CA 1
ATOM 755 C C . ARG A 1 91 ? -0.712 0.948 -15.290 1.00 98.00 91 ARG A C 1
ATOM 757 O O . ARG A 1 91 ? 0.288 0.678 -15.948 1.00 98.00 91 ARG A O 1
ATOM 764 N N . LEU A 1 92 ? -1.516 0.022 -14.774 1.00 97.50 92 LEU A N 1
ATOM 765 C CA . LEU A 1 92 ? -1.250 -1.413 -14.898 1.00 97.50 92 LEU A CA 1
ATOM 766 C C . LEU A 1 92 ? -1.218 -1.861 -16.366 1.00 97.50 92 LEU A C 1
ATOM 768 O O . LEU A 1 92 ? -0.342 -2.637 -16.726 1.00 97.50 92 LEU A O 1
ATOM 772 N N . SER A 1 93 ? -2.088 -1.306 -17.216 1.00 97.50 93 SER A N 1
ATOM 773 C CA . SER A 1 93 ? -2.095 -1.587 -18.658 1.00 97.50 93 SER A CA 1
ATOM 774 C C . SER A 1 93 ? -0.788 -1.194 -19.352 1.00 97.50 93 SER A C 1
ATOM 776 O O . SER A 1 93 ? -0.280 -1.935 -20.183 1.00 97.50 93 SER A O 1
ATOM 778 N N . LEU A 1 94 ? -0.190 -0.061 -18.970 1.00 97.31 94 LEU A N 1
ATOM 779 C CA . LEU A 1 94 ? 1.080 0.382 -19.550 1.00 97.31 94 LEU A CA 1
ATOM 780 C C . LEU A 1 94 ? 2.258 -0.477 -19.082 1.00 97.31 94 LEU A C 1
ATOM 782 O O . LEU A 1 94 ? 3.207 -0.649 -19.839 1.00 97.31 94 LEU A O 1
ATOM 786 N N . LEU A 1 95 ? 2.201 -1.026 -17.862 1.00 97.50 95 LEU A N 1
ATOM 787 C CA . LEU A 1 95 ? 3.201 -1.991 -17.388 1.00 97.50 95 LEU A CA 1
ATOM 788 C C . LEU A 1 95 ? 3.119 -3.324 -18.137 1.00 97.50 95 LEU A C 1
ATOM 790 O O . LEU A 1 95 ? 4.136 -3.994 -18.284 1.00 97.50 95 LEU A O 1
ATOM 794 N N . GLU A 1 96 ? 1.924 -3.724 -18.566 1.00 95.56 96 GLU A N 1
ATOM 795 C CA . GLU A 1 96 ? 1.727 -4.918 -19.387 1.00 95.56 96 GLU A CA 1
ATOM 796 C C . GLU A 1 96 ? 2.274 -4.711 -20.804 1.00 95.56 96 GLU A C 1
ATOM 798 O O . GLU A 1 96 ? 2.993 -5.567 -21.309 1.00 95.56 96 GLU A O 1
ATOM 803 N N . GLU A 1 97 ? 2.012 -3.546 -21.401 1.00 97.69 97 GLU A N 1
ATOM 804 C CA . GLU A 1 97 ? 2.462 -3.199 -22.754 1.00 97.69 97 GLU A CA 1
ATOM 805 C C . GLU A 1 97 ? 3.978 -2.954 -22.846 1.00 97.69 97 GLU A C 1
ATOM 807 O O . GLU A 1 97 ? 4.637 -3.457 -23.752 1.00 97.69 97 GLU A O 1
ATOM 812 N N . HIS A 1 98 ? 4.551 -2.201 -21.902 1.00 97.50 98 HIS A N 1
ATOM 813 C CA . HIS A 1 98 ? 5.948 -1.744 -21.966 1.00 97.50 98 HIS A CA 1
ATOM 814 C C . HIS A 1 98 ? 6.890 -2.534 -21.047 1.00 97.50 98 HIS A C 1
ATOM 816 O O . HIS A 1 98 ? 8.103 -2.314 -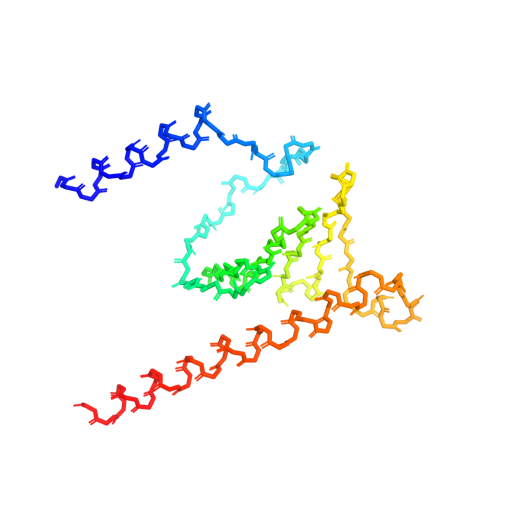21.046 1.00 97.50 98 HIS A O 1
ATOM 822 N N . GLY A 1 99 ? 6.348 -3.444 -20.237 1.00 96.38 99 GLY A N 1
ATOM 823 C CA . GLY A 1 99 ? 7.098 -4.161 -19.215 1.00 96.38 99 GLY A CA 1
ATOM 824 C C . GLY A 1 99 ? 7.478 -3.295 -18.008 1.00 96.38 99 GLY A C 1
ATOM 825 O O . GLY A 1 99 ? 7.091 -2.135 -17.854 1.00 96.38 99 GLY A O 1
ATOM 826 N N . CYS A 1 100 ? 8.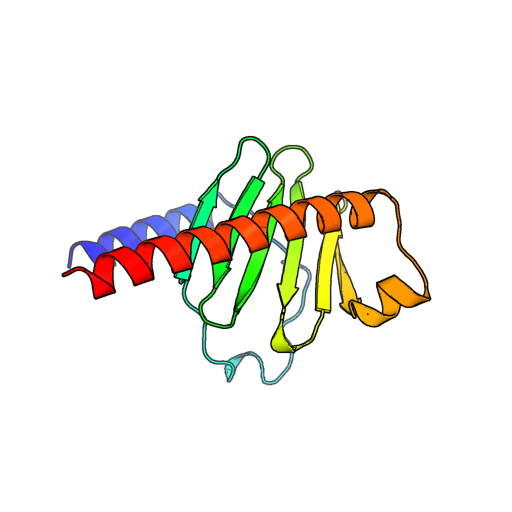245 -3.890 -17.094 1.00 97.06 100 CYS A N 1
ATOM 827 C CA . CYS A 1 100 ? 8.793 -3.210 -15.923 1.00 97.06 100 CYS A CA 1
ATOM 828 C C . CYS A 1 100 ? 10.067 -3.892 -15.419 1.00 97.06 100 CYS A C 1
ATOM 830 O O . CYS A 1 100 ? 10.414 -4.992 -15.854 1.00 97.06 100 CYS A O 1
ATOM 832 N N . CYS A 1 101 ? 10.762 -3.255 -14.473 1.00 96.44 101 CYS A N 1
ATOM 833 C CA . CYS A 1 101 ? 11.920 -3.869 -13.834 1.00 96.44 101 CYS A CA 1
ATOM 834 C C . CYS A 1 101 ? 11.534 -5.127 -13.036 1.00 96.44 101 CYS A C 1
ATOM 836 O O . CYS A 1 101 ? 10.402 -5.292 -12.560 1.00 96.44 101 CYS A O 1
ATOM 838 N N . ARG A 1 102 ? 12.507 -6.027 -12.858 1.00 97.38 102 ARG A N 1
ATOM 839 C CA . ARG A 1 102 ? 12.310 -7.330 -12.205 1.00 97.38 102 ARG A CA 1
ATOM 840 C C . ARG A 1 102 ? 11.815 -7.180 -10.766 1.00 97.38 102 ARG A C 1
ATOM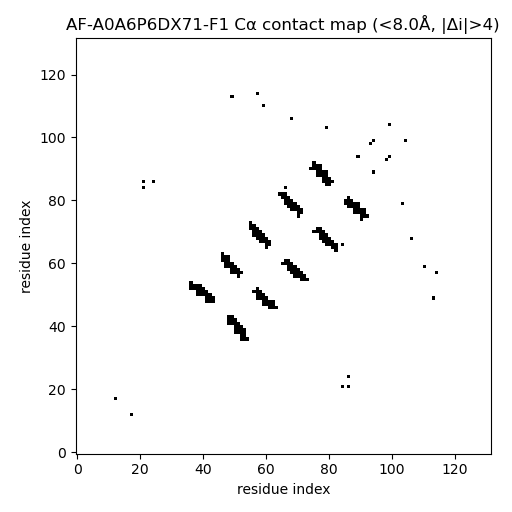 842 O O . ARG A 1 102 ? 11.013 -7.992 -10.294 1.00 97.38 102 ARG A O 1
ATOM 849 N N . GLU A 1 103 ? 12.267 -6.134 -10.089 1.00 97.19 103 GLU A N 1
ATOM 850 C CA . GLU A 1 103 ? 11.933 -5.771 -8.717 1.00 97.19 103 GLU A CA 1
ATOM 851 C C . GLU A 1 103 ? 10.444 -5.450 -8.577 1.00 97.19 103 GLU A C 1
ATOM 853 O O . GLU A 1 103 ? 9.785 -5.978 -7.673 1.00 97.19 103 GLU A O 1
ATOM 858 N N . LEU A 1 104 ? 9.905 -4.624 -9.481 1.00 97.81 104 LEU A N 1
ATOM 859 C CA . LEU A 1 104 ? 8.487 -4.270 -9.505 1.00 97.81 104 LEU A CA 1
ATOM 860 C C . LEU A 1 104 ? 7.638 -5.479 -9.905 1.00 97.81 104 LEU A C 1
ATOM 862 O O . LEU A 1 104 ? 6.666 -5.793 -9.219 1.00 97.81 104 LEU A O 1
ATOM 866 N N . ALA A 1 105 ? 8.048 -6.226 -10.934 1.00 98.25 105 ALA A N 1
ATOM 867 C CA . ALA A 1 105 ? 7.353 -7.441 -11.361 1.00 98.25 105 ALA A CA 1
ATOM 868 C C . ALA A 1 105 ? 7.232 -8.475 -10.224 1.00 98.25 105 ALA A C 1
ATOM 870 O O . ALA A 1 105 ? 6.177 -9.082 -10.029 1.00 98.25 105 ALA A O 1
ATOM 871 N N . SER A 1 106 ? 8.297 -8.663 -9.437 1.00 98.31 106 SER A N 1
ATOM 872 C CA . SER A 1 106 ? 8.294 -9.553 -8.268 1.00 98.31 106 SER A CA 1
ATOM 873 C C . SER A 1 106 ? 7.285 -9.112 -7.207 1.00 98.31 106 SER A C 1
ATOM 875 O O . SER A 1 106 ? 6.491 -9.918 -6.713 1.00 98.31 106 SER A O 1
ATOM 877 N N . ARG A 1 107 ? 7.252 -7.811 -6.910 1.00 98.44 107 ARG A N 1
ATOM 878 C CA . ARG A 1 107 ? 6.326 -7.242 -5.925 1.00 98.44 107 ARG A CA 1
ATOM 879 C C . ARG A 1 107 ? 4.879 -7.269 -6.408 1.00 98.44 107 ARG A C 1
ATOM 881 O O . ARG A 1 107 ? 3.993 -7.514 -5.596 1.00 98.44 107 ARG A O 1
ATOM 888 N N . LEU A 1 108 ? 4.628 -7.110 -7.708 1.00 98.44 108 LEU A N 1
ATOM 889 C CA . LEU A 1 108 ? 3.294 -7.260 -8.300 1.00 98.44 108 LEU A CA 1
ATOM 890 C C . LEU A 1 108 ? 2.787 -8.706 -8.231 1.00 98.44 108 LEU A C 1
ATOM 892 O O . LEU A 1 108 ? 1.629 -8.930 -7.875 1.00 98.44 108 LEU A O 1
ATOM 896 N N . ARG A 1 109 ? 3.652 -9.703 -8.471 1.00 98.50 109 ARG A N 1
ATOM 897 C CA . ARG A 1 109 ? 3.296 -11.118 -8.245 1.00 98.50 109 ARG A CA 1
ATOM 898 C C . ARG A 1 109 ? 2.933 -11.377 -6.785 1.00 98.50 109 ARG A C 1
ATOM 900 O O . ARG A 1 109 ? 1.920 -12.012 -6.511 1.00 98.50 109 ARG A O 1
ATOM 907 N N . TYR A 1 110 ? 3.724 -10.848 -5.851 1.00 98.56 110 TYR A N 1
ATOM 908 C CA . TYR A 1 110 ? 3.409 -10.933 -4.426 1.00 98.56 110 TYR A CA 1
ATOM 909 C C . TYR A 1 110 ? 2.075 -10.251 -4.093 1.00 98.56 110 TYR A C 1
ATOM 911 O O . TYR A 1 110 ? 1.254 -10.804 -3.359 1.00 98.56 110 TYR A O 1
ATOM 919 N N . ALA A 1 111 ? 1.839 -9.065 -4.658 1.00 98.50 111 ALA A N 1
ATOM 920 C CA . ALA A 1 111 ? 0.622 -8.299 -4.451 1.00 98.50 111 ALA A CA 1
ATOM 921 C C . ALA A 1 111 ? -0.629 -9.055 -4.897 1.00 98.50 111 ALA A C 1
ATOM 923 O O . ALA A 1 111 ? -1.601 -9.079 -4.143 1.00 98.50 111 ALA A O 1
ATOM 924 N N . ARG A 1 112 ? -0.589 -9.732 -6.053 1.00 98.25 112 ARG A N 1
ATOM 925 C CA . ARG A 1 112 ? -1.681 -10.601 -6.516 1.00 98.25 112 ARG A CA 1
ATOM 926 C C . ARG A 1 112 ? -2.063 -11.626 -5.447 1.00 98.25 112 ARG A C 1
ATOM 928 O O . ARG A 1 112 ? -3.210 -11.651 -5.013 1.00 98.25 112 ARG A O 1
ATOM 935 N N . THR A 1 113 ? -1.087 -12.368 -4.922 1.00 98.19 113 THR A N 1
ATOM 936 C CA . THR A 1 113 ? -1.317 -13.350 -3.850 1.00 98.19 113 THR A CA 1
ATOM 937 C C . THR A 1 113 ? -1.928 -12.715 -2.595 1.00 98.19 113 THR A C 1
ATOM 939 O O . THR A 1 113 ? -2.735 -13.339 -1.906 1.00 98.19 113 THR A O 1
ATOM 942 N N . MET A 1 114 ? -1.546 -11.480 -2.250 1.00 98.12 114 MET A N 1
ATOM 943 C CA . MET A 1 114 ? -2.117 -10.782 -1.090 1.00 98.12 114 MET A CA 1
ATOM 944 C C . MET A 1 114 ? -3.559 -10.332 -1.335 1.00 98.12 114 MET A C 1
ATOM 946 O O . MET A 1 114 ? -4.383 -10.418 -0.424 1.00 98.12 114 MET A O 1
ATOM 950 N N . VAL A 1 115 ? -3.879 -9.893 -2.553 1.00 97.19 115 VAL A N 1
ATOM 951 C CA . VAL A 1 115 ? -5.248 -9.551 -2.959 1.00 97.19 115 VAL A CA 1
ATOM 952 C C . VAL A 1 115 ? -6.140 -10.794 -2.942 1.00 97.19 115 VAL A C 1
ATOM 954 O O . VAL A 1 115 ? -7.225 -10.745 -2.364 1.00 97.19 115 VAL A O 1
ATOM 957 N N . ASP A 1 116 ? -5.662 -11.934 -3.442 1.00 97.06 116 ASP A N 1
ATOM 958 C CA . ASP A 1 116 ? -6.407 -13.201 -3.400 1.00 97.06 116 ASP A CA 1
ATOM 959 C C . ASP A 1 116 ? -6.732 -13.625 -1.956 1.00 97.06 116 ASP A C 1
ATOM 961 O O . ASP A 1 116 ? -7.844 -14.079 -1.654 1.00 97.06 116 ASP A O 1
ATOM 965 N N . LYS A 1 117 ? -5.797 -13.406 -1.020 1.00 95.62 117 LYS A N 1
ATOM 966 C CA . LYS A 1 117 ? -6.026 -13.625 0.419 1.00 95.62 117 LYS A CA 1
ATOM 967 C C . LYS A 1 117 ? -7.076 -12.675 1.001 1.00 95.62 117 LYS A C 1
ATOM 969 O O . LYS A 1 117 ? -7.926 -13.126 1.773 1.00 95.62 117 LYS A O 1
ATOM 974 N N . LEU A 1 118 ? -7.055 -11.389 0.629 1.00 93.88 118 LEU A N 1
ATOM 975 C CA . LEU A 1 118 ? -8.079 -10.416 1.041 1.00 93.88 118 LEU A CA 1
ATOM 976 C C . LEU A 1 118 ? -9.476 -10.846 0.575 1.00 93.88 118 LEU A C 1
ATOM 978 O O . LEU A 1 118 ? -10.433 -10.782 1.351 1.00 93.88 118 LEU A O 1
ATOM 982 N N . LEU A 1 119 ? -9.591 -11.304 -0.673 1.00 92.75 119 LEU A N 1
ATOM 983 C CA . LEU A 1 119 ? -10.856 -11.757 -1.252 1.00 92.75 119 LEU A CA 1
ATOM 984 C C . LEU A 1 119 ? -11.354 -13.041 -0.580 1.00 92.75 119 LEU A C 1
ATOM 986 O O . LEU A 1 119 ? -12.513 -13.116 -0.175 1.00 92.75 119 LEU A O 1
ATOM 990 N N . SER A 1 120 ? -10.470 -14.018 -0.377 1.00 90.38 120 SER A N 1
ATOM 991 C CA . SER A 1 120 ? -10.817 -15.307 0.235 1.00 90.38 120 SER A CA 1
ATOM 992 C C . SER A 1 120 ? -11.295 -15.166 1.684 1.00 90.38 120 SER A C 1
ATOM 994 O O . SER A 1 120 ? -12.281 -15.790 2.080 1.00 90.38 120 SER A O 1
ATOM 996 N N . SER A 1 121 ? -10.643 -14.302 2.469 1.00 82.56 121 SER A N 1
ATOM 997 C CA . SER A 1 121 ? -11.050 -13.999 3.848 1.00 82.56 121 SER A CA 1
ATOM 998 C C . SER A 1 121 ? -12.440 -13.353 3.907 1.00 82.56 121 SER A C 1
ATOM 1000 O O . SER A 1 121 ? -13.260 -13.702 4.760 1.00 82.56 121 SER A O 1
ATOM 1002 N N . ARG A 1 122 ? -12.754 -12.470 2.949 1.00 77.94 122 ARG A N 1
ATOM 1003 C CA . ARG A 1 122 ? -14.081 -11.854 2.833 1.00 77.94 122 ARG A CA 1
ATOM 1004 C C . ARG A 1 122 ? -15.156 -12.884 2.488 1.00 77.94 122 ARG A C 1
ATOM 1006 O O . ARG A 1 122 ? -16.212 -12.883 3.114 1.00 77.94 122 ARG A O 1
ATOM 1013 N N . SER A 1 123 ? -14.876 -13.783 1.546 1.00 73.75 123 SER A N 1
ATOM 1014 C CA . SER A 1 123 ? -15.793 -14.865 1.168 1.00 73.75 123 SER A CA 1
ATOM 1015 C C . SER A 1 123 ? -16.087 -15.804 2.341 1.00 73.75 123 SER A C 1
ATOM 1017 O O . SER A 1 123 ? -17.236 -16.186 2.545 1.00 73.75 123 SER A O 1
ATOM 1019 N N . ALA A 1 124 ? -15.079 -16.132 3.155 1.00 70.94 124 ALA A N 1
ATOM 1020 C CA . ALA A 1 124 ? -15.266 -16.932 4.364 1.00 70.94 124 ALA A CA 1
ATOM 1021 C C . ALA A 1 124 ? -16.156 -16.223 5.403 1.00 70.94 124 ALA A C 1
ATOM 1023 O O . ALA A 1 124 ? -17.083 -16.834 5.930 1.00 70.94 124 ALA A O 1
ATOM 1024 N N . CYS A 1 125 ? -15.934 -14.927 5.646 1.00 69.12 125 CYS A N 1
ATOM 1025 C CA . CYS A 1 125 ? -16.769 -14.135 6.555 1.00 69.12 125 CYS A CA 1
ATOM 1026 C C . CYS A 1 125 ? -18.226 -14.028 6.071 1.00 69.12 125 CYS A C 1
ATOM 1028 O O . CYS A 1 125 ? -19.151 -14.150 6.871 1.00 69.12 125 CYS A O 1
ATOM 1030 N N . ASN A 1 126 ? -18.441 -13.848 4.765 1.00 69.88 126 ASN A N 1
ATOM 1031 C CA . ASN A 1 126 ? -19.783 -13.784 4.184 1.00 69.88 126 ASN A CA 1
ATOM 1032 C C . ASN A 1 126 ? -20.537 -15.114 4.315 1.00 69.88 126 ASN A C 1
ATOM 1034 O O . ASN A 1 126 ? -21.724 -15.097 4.618 1.00 69.88 126 ASN A O 1
ATOM 1038 N N . ARG A 1 127 ? -19.855 -16.255 4.131 1.00 63.44 127 ARG A N 1
ATOM 1039 C CA . ARG A 1 127 ? -20.466 -17.577 4.345 1.00 63.44 127 ARG A CA 1
ATOM 1040 C C . ARG A 1 127 ? -20.902 -17.774 5.792 1.00 63.44 127 ARG A C 1
ATOM 1042 O O . ARG A 1 127 ? -22.035 -18.173 6.008 1.00 63.44 127 ARG A O 1
ATOM 1049 N N . LEU A 1 128 ? -20.046 -17.424 6.756 1.00 63.88 128 LEU A N 1
ATOM 1050 C CA . LEU A 1 128 ? -20.384 -17.510 8.182 1.00 63.88 128 LEU A CA 1
ATOM 1051 C C . LEU A 1 128 ? -21.611 -16.658 8.537 1.00 63.88 128 LEU A C 1
ATOM 1053 O O . LEU A 1 128 ? -22.466 -17.116 9.285 1.00 63.88 128 LEU A O 1
ATOM 1057 N N . LYS A 1 129 ? -21.729 -15.453 7.962 1.00 55.53 129 LYS A N 1
ATOM 1058 C CA . LYS A 1 129 ? -22.902 -14.583 8.153 1.00 55.53 129 LYS A CA 1
ATOM 1059 C C . LYS A 1 129 ? -24.181 -15.103 7.499 1.00 55.53 129 LYS A C 1
ATOM 1061 O O . LYS A 1 129 ? -25.247 -14.772 7.982 1.00 55.53 129 LYS A O 1
ATOM 1066 N N . ALA A 1 130 ? -24.087 -15.842 6.395 1.00 59.72 130 ALA A N 1
ATOM 1067 C CA . ALA A 1 130 ? -25.254 -16.428 5.733 1.00 59.72 130 ALA A CA 1
ATOM 1068 C C . ALA A 1 130 ? -25.765 -17.699 6.438 1.00 59.72 130 ALA A C 1
ATOM 1070 O O . ALA A 1 130 ? -26.892 -18.115 6.203 1.00 59.72 130 ALA A O 1
ATOM 1071 N N . SER A 1 131 ? -24.930 -18.323 7.276 1.00 56.88 131 SER A N 1
ATOM 1072 C CA . SER A 1 131 ? -25.264 -19.499 8.091 1.00 56.88 131 SER A CA 1
ATOM 1073 C C . SER A 1 131 ? -25.716 -19.167 9.523 1.00 56.88 131 SER A C 1
ATOM 1075 O O . SER A 1 131 ? -25.835 -20.076 10.339 1.00 56.88 131 SER A O 1
ATOM 1077 N N . SER A 1 132 ? -25.889 -17.884 9.857 1.00 49.50 132 SER A N 1
ATOM 1078 C CA . SER A 1 132 ? -26.353 -17.372 11.159 1.00 49.50 132 SER A CA 1
ATOM 1079 C C . SER A 1 132 ? -27.644 -16.594 10.969 1.00 49.50 132 SER A C 1
ATOM 108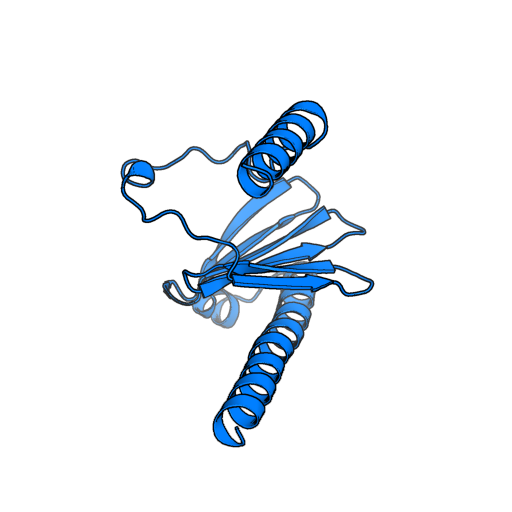1 O O . SER A 1 132 ? -28.513 -16.705 11.855 1.00 49.50 132 SER A O 1
#

Secondary structure (DSSP, 8-state):
-HHHHHHHHHHHHHHHH---TTTTPPPPTTGGGSPPPPEEEEEE-SSEEEEEETTS-EEEEETTT--EEEEETTTTEEEEE-TT--EEEEEHHHHHHH---HHHHHHHHHHHHHHHHHHHHHHHHHHHHHT-

Mean predicted aligned error: 5.08 Å

InterPro domains:
  IPR000959 POLO box domain [PF00659] (45-108)
  IPR000959 POLO box domain [PS50078] (38-120)
  IPR033695 Second polo-box domain [cd13117] (37-118)
  IPR036947 POLO box domain superfamily [G3DSA:3.30.1120.30] (20-131)

Organism: Octodon degus (NCBI:txid10160)

Nearest PDB structures (foldseek):
  4o56-assembly1_A  TM=9.988E-01  e=1.195E-17  Homo sapiens
  7mso-assembly2_B  TM=9.914E-01  e=1.875E-17  Homo sapiens
  5j19-assembly1_A  TM=9.661E-01  e=1.264E-17  Homo sapiens
  4hco-assembly2_A  TM=9.741E-01  e=2.782E-17  Homo sapiens
  5dmv-assembly1_C  TM=9.883E-01  e=9.082E-17  Mus musculus

Foldseek 3Di:
DVVVVVVVVVVVCCVPPHDDQPPVDDDDPCPVVDDDWDFPDWDDDPFWIWTATPQRWIKIAGDPQRWIWIQHVVQCKIWIQGSVRDTDIDRPVVCVVVNDDPVVVVVVVVVVVVVVVVVVVVVVVVVVVVVD

Solvent-accessible surface area (backbone atoms only — not comparable to full-atom values): 7747 Å² total; per-residue (Å²): 111,72,71,61,54,52,50,52,52,54,50,52,50,45,71,77,74,53,83,69,84,68,73,87,61,78,85,55,93,66,58,86,75,51,82,81,68,53,79,67,50,72,53,73,60,98,57,32,45,40,42,33,32,66,82,56,34,37,34,36,42,34,67,90,63,63,27,34,40,40,35,32,68,92,72,47,27,38,32,41,30,43,74,88,64,52,79,47,76,41,48,49,69,57,40,68,75,73,48,76,58,70,70,57,53,51,50,51,56,52,47,51,58,51,50,53,50,57,52,51,55,50,52,52,52,52,53,57,61,74,76,106